Protein AF-A0A7J9X6S6-F1 (afdb_monomer)

Foldseek 3Di:
DCPPDPDPVVVVVVVVVVVQVCQAVKDKDWDKDFDDDPNHTDDIDTDIDIHHDPCVVVVVPPDD

Radius of gyration: 18.68 Å; Cα contacts (8 Å, |Δi|>4): 59; chains: 1; bounding box: 30×58×41 Å

Mean predicted aligned error: 10.3 Å

Structure (mmCIF, N/CA/C/O backbone):
data_AF-A0A7J9X6S6-F1
#
_entry.id   AF-A0A7J9X6S6-F1
#
loop_
_atom_site.group_PDB
_atom_site.id
_atom_site.type_symbol
_atom_site.label_atom_id
_atom_site.label_alt_id
_atom_site.label_comp_id
_atom_site.label_asym_id
_atom_site.label_entity_id
_atom_site.label_seq_id
_atom_site.pdbx_PDB_ins_code
_atom_site.Cartn_x
_atom_site.Cartn_y
_atom_site.Cartn_z
_atom_site.occupancy
_atom_site.B_iso_or_equiv
_atom_site.auth_seq_id
_atom_site.auth_comp_id
_atom_site.auth_asym_id
_atom_site.auth_atom_id
_atom_site.pdbx_PDB_model_num
ATOM 1 N N . MET A 1 1 ? 0.769 -36.604 -12.972 1.00 49.25 1 MET A N 1
ATOM 2 C CA . MET A 1 1 ? 0.169 -35.357 -12.460 1.00 49.25 1 MET A CA 1
ATOM 3 C C . MET A 1 1 ? 1.205 -34.711 -11.564 1.00 49.25 1 MET A C 1
ATOM 5 O O . MET A 1 1 ? 1.242 -34.994 -10.380 1.00 49.25 1 MET A O 1
ATOM 9 N N . THR A 1 2 ? 2.099 -33.951 -12.188 1.00 41.25 2 THR A N 1
ATOM 10 C CA . THR A 1 2 ? 3.162 -33.163 -11.552 1.00 41.25 2 THR A CA 1
ATOM 11 C C . THR A 1 2 ? 3.412 -32.033 -12.548 1.00 41.25 2 THR A C 1
ATOM 13 O O . THR A 1 2 ? 4.335 -32.084 -13.349 1.00 41.25 2 THR A O 1
ATOM 16 N N . ALA A 1 3 ? 2.443 -31.119 -12.658 1.00 57.56 3 ALA A N 1
ATOM 17 C CA . ALA A 1 3 ? 2.602 -29.881 -13.421 1.00 57.56 3 ALA A CA 1
ATOM 18 C C . ALA A 1 3 ? 3.244 -28.859 -12.478 1.00 57.56 3 ALA A C 1
ATOM 20 O O . ALA A 1 3 ? 2.648 -27.844 -12.134 1.00 57.56 3 ALA A O 1
ATOM 21 N N . ASP A 1 4 ? 4.420 -29.217 -11.970 1.00 51.03 4 ASP A N 1
ATOM 22 C CA . ASP A 1 4 ? 5.243 -28.351 -11.147 1.00 51.03 4 ASP A CA 1
ATOM 23 C C . ASP A 1 4 ? 6.074 -27.487 -12.096 1.00 51.03 4 ASP A C 1
ATOM 25 O O . ASP A 1 4 ? 7.106 -27.903 -12.607 1.00 51.03 4 ASP A O 1
ATOM 29 N N . THR A 1 5 ? 5.541 -26.299 -12.374 1.00 61.91 5 THR A N 1
ATOM 30 C CA . THR A 1 5 ? 6.290 -25.039 -12.295 1.00 61.91 5 THR A CA 1
ATOM 31 C C . THR A 1 5 ? 7.654 -25.012 -13.005 1.00 61.91 5 THR A C 1
ATOM 33 O O . THR A 1 5 ? 8.667 -24.671 -12.399 1.00 61.91 5 THR A O 1
ATOM 36 N N . GLU A 1 6 ? 7.701 -25.302 -14.307 1.00 59.12 6 GLU A N 1
ATOM 37 C CA . GLU A 1 6 ? 8.747 -24.720 -15.157 1.00 59.12 6 GLU A CA 1
ATOM 38 C C . GLU A 1 6 ? 8.315 -23.279 -15.410 1.00 59.12 6 GLU A C 1
ATOM 40 O O . GLU A 1 6 ? 7.459 -23.006 -16.254 1.00 59.12 6 GLU A O 1
ATOM 45 N N . VAL A 1 7 ? 8.768 -22.365 -14.551 1.00 62.75 7 VAL A N 1
ATOM 46 C CA . VAL A 1 7 ? 8.421 -20.961 -14.726 1.00 62.75 7 VAL A CA 1
ATOM 47 C C . VAL A 1 7 ? 9.085 -20.479 -16.006 1.00 62.75 7 VAL A C 1
ATOM 49 O O . VAL A 1 7 ? 10.307 -20.531 -16.148 1.00 62.75 7 VAL A O 1
ATOM 52 N N . ASP A 1 8 ? 8.245 -20.068 -16.949 1.00 71.38 8 ASP A N 1
ATOM 53 C CA . ASP A 1 8 ? 8.619 -19.465 -18.220 1.00 71.38 8 ASP A CA 1
ATOM 54 C C . ASP A 1 8 ? 9.512 -18.250 -17.915 1.00 71.38 8 ASP A C 1
ATOM 56 O O . ASP A 1 8 ? 9.035 -17.195 -17.496 1.00 71.38 8 ASP A O 1
ATOM 60 N N . THR A 1 9 ? 10.832 -18.443 -17.976 1.00 74.56 9 THR A N 1
ATOM 61 C CA . THR A 1 9 ? 11.823 -17.521 -17.392 1.00 74.56 9 THR A CA 1
ATOM 62 C C . THR A 1 9 ? 11.725 -16.123 -18.006 1.00 74.56 9 THR A C 1
ATOM 64 O O . THR A 1 9 ? 11.905 -15.128 -17.307 1.00 74.56 9 THR A O 1
ATOM 67 N N . ASP A 1 10 ? 11.342 -16.029 -19.281 1.00 75.62 10 ASP A N 1
ATOM 68 C CA . ASP A 1 10 ? 11.082 -14.753 -19.954 1.00 75.62 10 ASP A CA 1
ATOM 69 C C . ASP A 1 10 ? 9.903 -13.989 -19.330 1.00 75.62 10 ASP A C 1
ATOM 71 O O . ASP A 1 10 ? 9.922 -12.759 -19.226 1.00 75.62 10 ASP A O 1
ATOM 75 N N . ARG A 1 11 ? 8.876 -14.703 -18.854 1.00 76.88 11 ARG A N 1
ATOM 76 C CA . ARG A 1 11 ? 7.722 -14.094 -18.185 1.00 76.88 11 ARG A CA 1
ATOM 77 C C . ARG A 1 11 ? 8.085 -13.555 -16.806 1.00 76.88 11 ARG A C 1
ATOM 79 O O . ARG A 1 11 ? 7.622 -12.474 -16.446 1.00 76.88 11 ARG A O 1
ATOM 86 N N . ASP A 1 12 ? 8.904 -14.277 -16.050 1.00 78.31 12 ASP A N 1
ATOM 87 C CA . ASP A 1 12 ? 9.376 -13.813 -14.744 1.00 78.31 12 ASP A CA 1
ATOM 88 C C . ASP A 1 12 ? 10.240 -12.563 -14.867 1.00 78.31 12 ASP A C 1
ATOM 90 O O . ASP A 1 12 ? 10.044 -11.609 -14.116 1.00 78.31 12 ASP A O 1
ATOM 94 N N . VAL A 1 13 ? 11.142 -12.525 -15.851 1.00 83.38 13 VAL A N 1
ATOM 95 C CA . VAL A 1 13 ? 11.970 -11.343 -16.129 1.00 83.38 13 VAL A CA 1
ATOM 96 C C . VAL A 1 13 ? 11.088 -10.128 -16.432 1.00 83.38 13 VAL A C 1
ATOM 98 O O . VAL A 1 13 ? 11.302 -9.058 -15.860 1.00 83.38 13 VAL A O 1
ATOM 101 N N . ALA A 1 14 ? 10.035 -10.299 -17.237 1.00 84.38 14 ALA A N 1
ATOM 102 C CA . ALA A 1 14 ? 9.085 -9.227 -17.524 1.00 84.38 14 ALA A CA 1
ATOM 103 C C . ALA A 1 14 ? 8.303 -8.75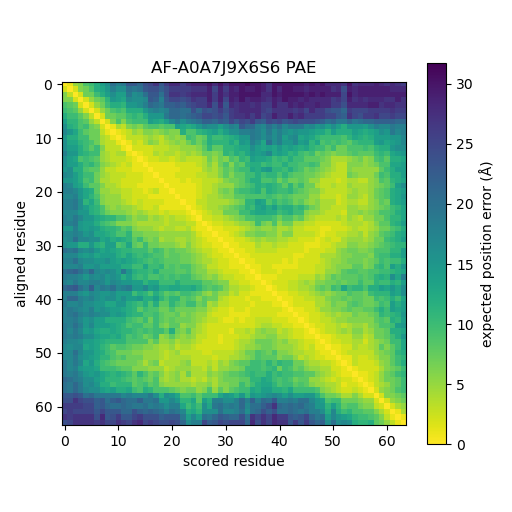9 -16.277 1.00 84.38 14 ALA A C 1
ATOM 105 O O . ALA A 1 14 ? 8.076 -7.561 -16.106 1.00 84.38 14 ALA A O 1
ATOM 106 N N . LEU A 1 15 ? 7.895 -9.670 -15.383 1.00 88.06 15 LEU A N 1
ATOM 107 C CA . LEU A 1 15 ? 7.220 -9.311 -14.126 1.00 88.06 15 LEU A CA 1
ATOM 108 C C . LEU A 1 15 ? 8.147 -8.555 -13.173 1.00 88.06 15 LEU A C 1
ATOM 110 O O . LEU A 1 15 ? 7.721 -7.586 -12.542 1.00 88.06 15 LEU A O 1
ATOM 114 N N . VAL A 1 16 ? 9.405 -8.985 -13.086 1.00 87.88 16 VAL A N 1
ATOM 115 C CA . VAL A 1 16 ? 10.431 -8.318 -12.283 1.00 87.88 16 VAL A CA 1
ATOM 116 C C . VAL A 1 16 ? 10.676 -6.906 -12.805 1.00 87.88 16 VAL A C 1
ATOM 118 O O . VAL A 1 16 ? 10.710 -5.977 -12.005 1.00 87.88 16 VAL A O 1
ATOM 121 N N . GLU A 1 17 ? 10.760 -6.710 -14.121 1.00 88.31 17 GLU A N 1
ATOM 122 C CA . GLU A 1 17 ? 10.939 -5.382 -14.720 1.00 88.31 17 GLU A CA 1
ATOM 123 C C . GLU A 1 17 ? 9.733 -4.459 -14.469 1.00 88.31 17 GLU A C 1
ATOM 125 O O . GLU A 1 17 ? 9.893 -3.283 -14.128 1.00 88.31 17 GLU A O 1
ATOM 130 N N . VAL A 1 18 ? 8.507 -4.986 -14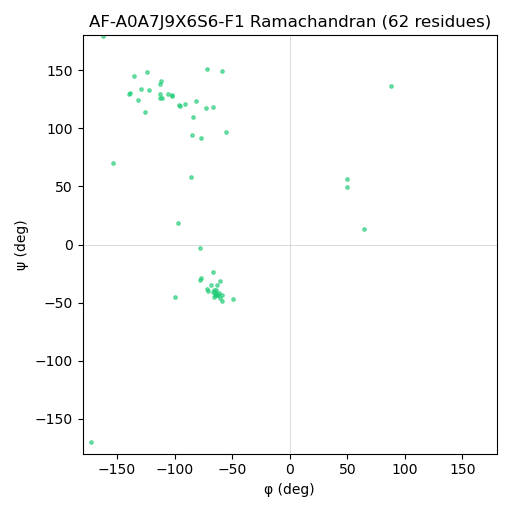.564 1.00 87.19 18 VAL A N 1
ATOM 131 C CA . VAL A 1 18 ? 7.291 -4.230 -14.225 1.00 87.19 18 VAL A CA 1
ATOM 132 C C . VAL A 1 18 ? 7.270 -3.850 -12.743 1.00 87.19 18 VAL A C 1
ATOM 134 O O . VAL A 1 18 ? 6.929 -2.711 -12.414 1.00 87.19 18 VAL A O 1
ATOM 137 N N . LEU A 1 19 ? 7.640 -4.773 -11.849 1.00 87.88 19 LEU A N 1
ATOM 138 C CA . LEU A 1 19 ? 7.704 -4.513 -10.413 1.00 87.88 19 LEU A CA 1
ATOM 139 C C . LEU A 1 19 ? 8.790 -3.484 -10.078 1.00 87.88 19 LEU A C 1
ATOM 141 O O . LEU A 1 19 ? 8.516 -2.553 -9.325 1.00 87.88 19 LEU A O 1
ATOM 145 N N . ASP A 1 20 ? 9.983 -3.605 -10.659 1.00 88.62 20 ASP A N 1
ATOM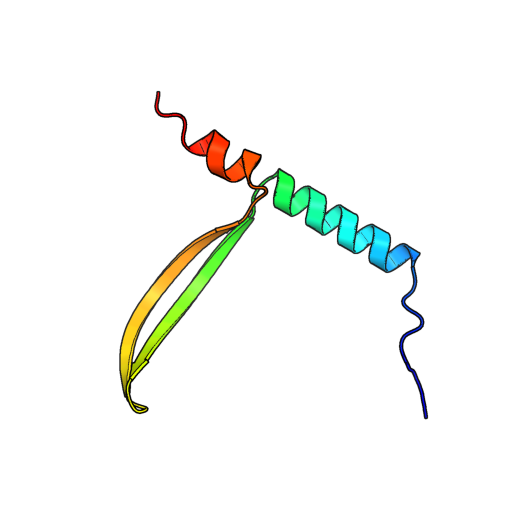 146 C CA . ASP A 1 20 ? 11.087 -2.658 -10.470 1.00 88.62 20 ASP A CA 1
ATOM 147 C C . ASP A 1 20 ? 10.682 -1.245 -10.901 1.00 88.62 20 ASP A C 1
ATOM 149 O O . ASP A 1 20 ? 10.780 -0.291 -10.126 1.00 88.62 20 ASP A O 1
ATOM 153 N N . ARG A 1 21 ? 10.085 -1.117 -12.091 1.00 86.25 21 ARG A N 1
ATOM 154 C CA . ARG A 1 21 ? 9.574 0.164 -12.586 1.00 86.25 21 ARG A CA 1
ATOM 155 C C . ARG A 1 21 ? 8.485 0.743 -11.682 1.00 86.25 21 ARG A C 1
ATOM 157 O O . ARG A 1 21 ? 8.476 1.950 -11.430 1.00 86.25 21 ARG A O 1
ATOM 164 N N . ALA A 1 22 ? 7.567 -0.093 -11.200 1.00 85.69 22 ALA A N 1
ATOM 165 C CA . ALA A 1 22 ? 6.510 0.329 -10.288 1.00 85.69 22 ALA A CA 1
ATOM 166 C C . ALA A 1 22 ? 7.083 0.814 -8.944 1.00 85.69 22 ALA A C 1
ATOM 168 O O . ALA A 1 22 ? 6.690 1.871 -8.451 1.00 85.69 22 ALA A O 1
ATOM 169 N N . LEU A 1 23 ? 8.062 0.101 -8.379 1.00 84.19 23 LEU A N 1
ATOM 170 C CA . LEU A 1 23 ? 8.739 0.487 -7.138 1.00 84.19 23 LEU A CA 1
ATOM 171 C C . LEU A 1 23 ? 9.600 1.746 -7.309 1.00 84.19 23 LEU A C 1
ATOM 173 O O . LEU A 1 23 ? 9.672 2.562 -6.389 1.00 84.19 23 LEU A O 1
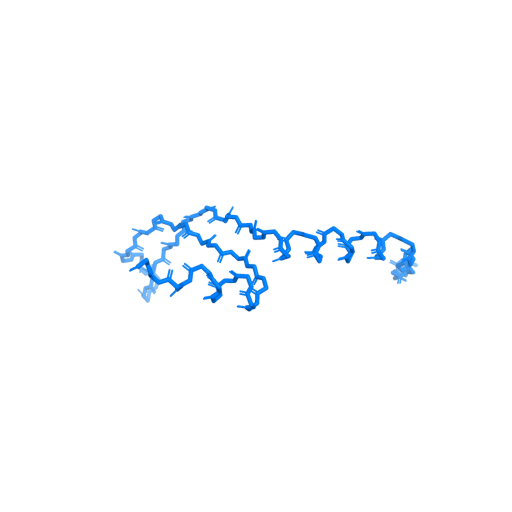ATOM 177 N N . GLY A 1 24 ? 10.228 1.934 -8.470 1.00 83.31 24 GLY A N 1
ATOM 178 C CA . GLY A 1 24 ? 10.995 3.135 -8.796 1.00 83.31 24 GLY A CA 1
ATOM 179 C C . GLY A 1 24 ? 10.123 4.390 -8.881 1.00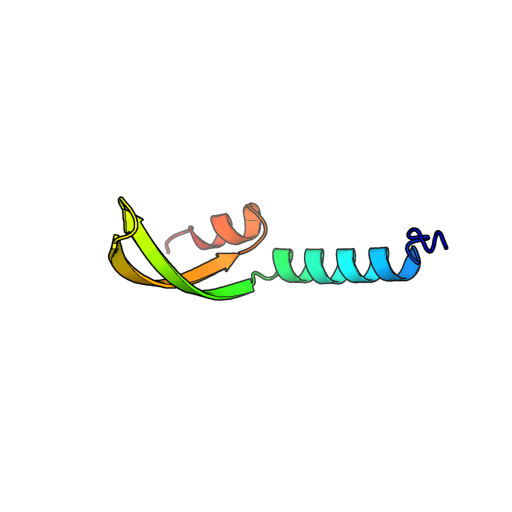 83.31 24 GLY A C 1
ATOM 180 O O . GLY A 1 24 ? 10.487 5.424 -8.321 1.00 83.31 24 GLY A O 1
ATOM 181 N N . ALA A 1 25 ? 8.954 4.287 -9.524 1.00 82.25 25 ALA A N 1
ATOM 182 C CA . ALA A 1 25 ? 7.994 5.388 -9.659 1.00 82.25 25 ALA A CA 1
ATOM 183 C C . ALA A 1 25 ? 7.173 5.651 -8.381 1.00 82.25 25 ALA A C 1
ATOM 185 O O . ALA A 1 25 ? 6.767 6.785 -8.131 1.00 82.25 25 ALA A O 1
ATOM 186 N N . GLY A 1 26 ? 6.951 4.616 -7.569 1.00 84.50 26 GLY A N 1
ATOM 187 C CA . GLY A 1 26 ? 6.050 4.649 -6.422 1.00 84.50 26 GLY A CA 1
ATOM 188 C C . GLY A 1 26 ? 4.612 4.283 -6.808 1.00 84.50 26 GLY A C 1
ATOM 189 O O . GLY A 1 26 ? 4.070 4.735 -7.814 1.00 84.50 26 GLY A O 1
ATOM 190 N N . VAL A 1 27 ? 3.975 3.459 -5.979 1.00 89.00 27 VAL A N 1
ATOM 191 C CA . VAL A 1 27 ? 2.609 2.949 -6.136 1.00 89.00 27 VAL A CA 1
ATOM 192 C C . VAL A 1 27 ? 1.786 3.336 -4.917 1.00 89.00 27 VAL A C 1
ATOM 194 O O . VAL A 1 27 ? 2.206 3.125 -3.782 1.00 89.00 27 VAL A O 1
ATOM 197 N N . VAL A 1 28 ? 0.584 3.866 -5.138 1.00 90.56 28 VAL A N 1
ATOM 198 C CA . VAL A 1 28 ? -0.374 4.136 -4.059 1.00 90.56 28 VAL A CA 1
ATOM 199 C C . VAL A 1 28 ? -1.349 2.969 -3.944 1.00 90.56 28 VAL A C 1
AT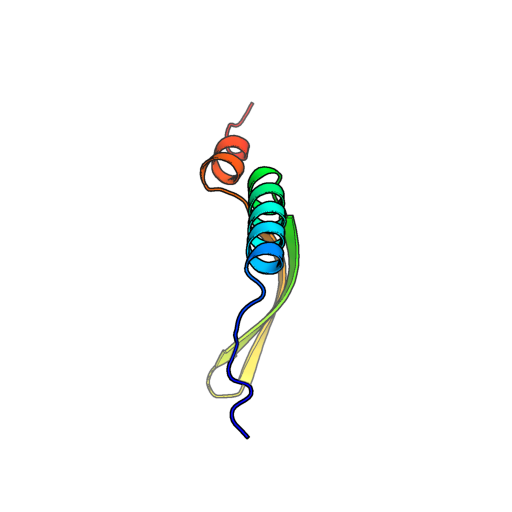OM 201 O O . VAL A 1 28 ? -2.081 2.673 -4.885 1.00 90.56 28 VAL A O 1
ATOM 204 N N . ILE A 1 29 ? -1.380 2.332 -2.779 1.00 90.44 29 ILE A N 1
ATOM 205 C CA . ILE A 1 29 ? -2.318 1.269 -2.422 1.00 90.44 29 ILE A CA 1
ATOM 206 C C . ILE A 1 29 ? -3.397 1.872 -1.526 1.00 90.44 29 ILE A C 1
ATOM 208 O O . ILE A 1 29 ? -3.095 2.513 -0.522 1.00 90.44 29 ILE A O 1
ATOM 212 N N . THR A 1 30 ? -4.659 1.657 -1.880 1.00 94.12 30 THR A N 1
ATOM 213 C CA . THR A 1 30 ? -5.812 2.012 -1.044 1.00 94.12 30 THR A CA 1
ATOM 214 C C . THR A 1 30 ? -6.491 0.741 -0.583 1.00 94.12 30 THR A C 1
ATOM 216 O O . THR A 1 30 ? -6.656 -0.188 -1.372 1.00 94.12 30 THR A O 1
ATOM 219 N N . GLY A 1 31 ? -6.892 0.710 0.676 1.00 93.31 31 GLY A N 1
ATOM 220 C CA . GLY A 1 31 ? -7.614 -0.415 1.239 1.00 93.31 31 GLY A CA 1
ATOM 221 C C . GLY A 1 31 ? -8.091 -0.095 2.636 1.00 93.31 31 GLY A C 1
ATOM 222 O O . GLY A 1 31 ? -7.998 1.041 3.093 1.00 93.31 31 GLY A O 1
ATOM 223 N N . ASP A 1 32 ? -8.569 -1.112 3.321 1.00 94.50 32 ASP A N 1
ATOM 224 C CA . ASP A 1 32 ? -9.165 -0.965 4.632 1.00 94.50 32 ASP A CA 1
ATOM 225 C C . ASP A 1 32 ? -8.627 -2.055 5.555 1.00 94.50 32 ASP A C 1
ATOM 227 O O . ASP A 1 32 ? -8.345 -3.174 5.122 1.00 94.50 32 ASP A O 1
ATOM 231 N N . VAL A 1 33 ? -8.447 -1.715 6.826 1.00 93.50 33 VAL A N 1
ATOM 232 C CA . VAL A 1 33 ? -7.987 -2.633 7.867 1.00 93.50 33 VAL A CA 1
ATOM 233 C C . VAL A 1 33 ? -8.931 -2.555 9.050 1.00 93.50 33 VAL A C 1
ATOM 235 O O . VAL A 1 33 ? -9.253 -1.467 9.534 1.00 93.50 33 VAL A O 1
ATOM 238 N N . THR A 1 34 ? -9.310 -3.727 9.547 1.00 95.31 34 THR A N 1
ATOM 239 C CA . THR A 1 34 ? -9.996 -3.876 10.826 1.00 95.31 34 THR A CA 1
ATOM 240 C C . THR A 1 34 ? -8.997 -4.346 11.876 1.00 95.31 34 THR A C 1
ATOM 242 O O . THR A 1 34 ? -8.269 -5.315 11.665 1.00 95.31 34 THR A O 1
ATOM 245 N N . LEU A 1 35 ? -8.941 -3.648 13.005 1.00 94.75 35 LEU A N 1
ATOM 246 C CA . LEU A 1 35 ? -8.196 -4.064 14.187 1.00 94.75 35 LEU A CA 1
ATOM 247 C C . LEU A 1 35 ? -9.159 -4.789 15.121 1.00 94.75 35 LEU A C 1
ATOM 249 O O . LEU A 1 35 ? -10.125 -4.187 15.597 1.00 94.75 35 LEU A O 1
ATOM 253 N N . SER A 1 36 ? -8.869 -6.057 15.391 1.00 96.38 36 SER A N 1
ATOM 254 C CA . SER A 1 36 ? -9.744 -6.940 16.164 1.00 96.38 36 SER A CA 1
ATOM 255 C C . SER A 1 36 ? -9.002 -7.536 17.362 1.00 96.38 36 SER A C 1
ATOM 257 O O . SER A 1 36 ? -7.790 -7.756 17.313 1.00 96.38 36 SER A O 1
ATOM 259 N N . LEU A 1 37 ? -9.725 -7.799 18.450 1.00 96.69 37 LEU A N 1
ATOM 260 C CA . LEU A 1 37 ? -9.204 -8.430 19.662 1.00 96.69 37 LEU A CA 1
ATOM 261 C C . LEU A 1 37 ? -10.216 -9.447 20.184 1.00 96.69 37 LEU A C 1
ATOM 263 O O . LEU A 1 37 ? -11.381 -9.106 20.359 1.00 96.69 37 LEU A O 1
ATOM 267 N N . ALA A 1 38 ? -9.755 -10.667 20.480 1.00 97.00 38 ALA A N 1
ATOM 268 C CA . ALA A 1 38 ? -10.604 -11.746 20.996 1.00 97.00 38 ALA A CA 1
ATOM 269 C C . ALA A 1 38 ? -11.887 -11.943 20.160 1.00 97.00 38 ALA A C 1
ATOM 271 O O . ALA A 1 38 ? -12.989 -11.959 20.701 1.00 97.00 38 ALA A O 1
ATOM 272 N N . ASP A 1 39 ? -11.725 -12.031 18.836 1.00 93.25 39 ASP A N 1
ATOM 273 C CA . ASP A 1 39 ? -12.809 -12.202 17.856 1.00 93.25 39 ASP A CA 1
ATOM 274 C C . ASP A 1 39 ? -13.815 -11.037 17.770 1.00 93.25 39 ASP A C 1
ATOM 276 O O . ASP A 1 39 ? -14.866 -11.167 17.144 1.00 93.25 39 ASP A O 1
ATOM 280 N N . ILE A 1 40 ? -13.492 -9.879 18.359 1.00 96.12 40 ILE A N 1
ATOM 281 C CA . ILE A 1 40 ? -14.300 -8.659 18.273 1.00 96.12 40 ILE A CA 1
ATOM 282 C C . ILE A 1 40 ? -13.574 -7.614 17.432 1.00 96.12 40 ILE A C 1
ATOM 284 O O . ILE A 1 40 ? -12.445 -7.229 17.741 1.00 96.12 40 ILE A O 1
ATOM 288 N N . ASP A 1 41 ? -14.256 -7.107 16.410 1.00 95.56 41 ASP A N 1
ATOM 289 C CA . ASP A 1 41 ? -13.797 -5.982 15.598 1.00 95.56 41 ASP A CA 1
ATOM 290 C C . ASP A 1 41 ? -13.913 -4.672 16.392 1.00 95.56 41 ASP A C 1
ATOM 292 O O . ASP A 1 41 ? -15.005 -4.270 16.793 1.00 95.56 41 ASP A O 1
ATOM 296 N N . LEU A 1 42 ? -12.785 -4.002 16.644 1.00 96.88 42 LEU A N 1
ATOM 297 C CA . LEU A 1 42 ? -12.733 -2.788 17.467 1.00 96.88 42 LEU A CA 1
ATOM 298 C C . LEU A 1 42 ? -12.694 -1.514 16.627 1.00 96.88 42 LEU A C 1
ATOM 300 O O . LEU A 1 42 ? -13.359 -0.531 16.948 1.00 96.88 42 LEU A O 1
ATOM 304 N N . VAL A 1 43 ? -11.861 -1.503 15.586 1.00 96.88 43 VAL A N 1
ATOM 305 C CA . VAL A 1 43 ? -11.571 -0.291 14.815 1.00 96.88 43 VAL A CA 1
ATOM 306 C C . VAL A 1 43 ? -11.510 -0.627 13.338 1.00 96.88 43 VAL A C 1
ATOM 308 O O . VAL A 1 43 ? -10.772 -1.524 12.950 1.00 96.88 43 VAL A O 1
ATOM 311 N N . TYR A 1 44 ? -12.229 0.137 12.521 1.00 95.94 44 TYR A N 1
ATOM 312 C CA . TYR A 1 44 ? -12.120 0.106 11.067 1.0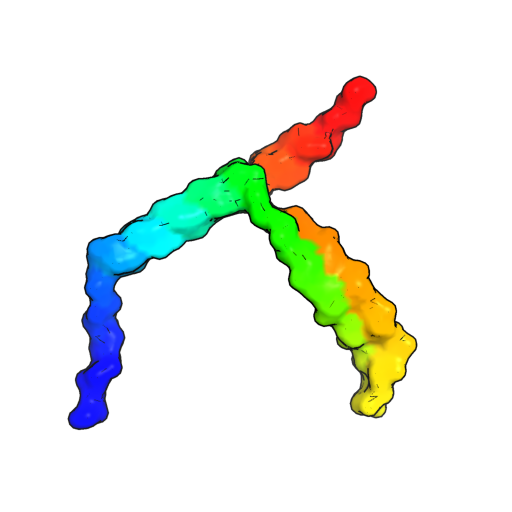0 95.94 44 TYR A CA 1
ATOM 313 C C . TYR A 1 44 ? -11.376 1.349 10.584 1.00 95.94 44 TYR A C 1
ATOM 315 O O . TYR A 1 44 ? -11.718 2.470 10.971 1.00 95.94 44 TYR A O 1
ATOM 323 N N . VAL A 1 45 ? -10.359 1.162 9.748 1.00 95.62 45 VAL A N 1
ATOM 324 C CA . VAL A 1 45 ? -9.519 2.245 9.232 1.00 95.62 45 VAL A CA 1
ATOM 325 C C . VAL A 1 45 ? -9.373 2.100 7.727 1.00 95.62 45 VAL A C 1
ATOM 327 O O . VAL A 1 45 ? -8.872 1.085 7.248 1.00 95.62 45 VAL A O 1
ATOM 330 N N . SER A 1 46 ? -9.728 3.146 6.985 1.00 93.75 46 SER A N 1
ATOM 331 C CA . SER A 1 46 ? -9.367 3.258 5.573 1.00 93.75 46 SER A CA 1
ATOM 332 C C . SER A 1 46 ? -7.936 3.776 5.447 1.00 93.75 46 SER A C 1
ATOM 334 O O . SER A 1 46 ? -7.583 4.834 5.970 1.00 93.75 46 SER A O 1
ATOM 336 N N . LEU A 1 47 ? -7.100 3.016 4.753 1.00 92.00 47 LEU A N 1
ATOM 337 C CA . LEU A 1 47 ? -5.672 3.238 4.598 1.00 92.00 47 LEU A CA 1
ATOM 338 C C . LEU A 1 47 ? -5.330 3.619 3.158 1.00 92.00 47 LEU A C 1
ATOM 340 O O . LEU A 1 47 ? -5.830 3.051 2.186 1.00 92.00 47 LEU A O 1
ATOM 344 N N . ARG A 1 48 ? -4.402 4.567 3.036 1.00 91.38 48 ARG A N 1
ATOM 345 C CA . ARG A 1 48 ? -3.716 4.895 1.788 1.00 91.38 48 ARG A CA 1
ATOM 346 C C . ARG A 1 48 ? -2.217 4.806 2.037 1.00 91.38 48 ARG A C 1
ATOM 348 O O . ARG A 1 48 ? -1.677 5.589 2.811 1.00 91.38 48 ARG A O 1
ATOM 355 N N . LEU A 1 49 ? -1.564 3.848 1.393 1.00 89.38 49 LEU A N 1
ATOM 356 C CA . LEU A 1 49 ? -0.146 3.553 1.550 1.00 89.38 49 LEU A CA 1
ATOM 357 C C . LEU A 1 49 ? 0.605 3.896 0.264 1.00 89.38 49 LEU A C 1
ATOM 359 O O . LEU A 1 49 ? 0.217 3.448 -0.809 1.00 89.38 49 LEU A O 1
ATOM 363 N N . LEU A 1 50 ? 1.694 4.654 0.370 1.00 89.31 50 LEU A N 1
ATOM 364 C CA . LEU A 1 50 ? 2.659 4.806 -0.717 1.00 89.31 50 LEU A CA 1
ATOM 365 C C . LEU A 1 50 ? 3.742 3.734 -0.561 1.00 89.31 50 LEU A C 1
ATOM 367 O O . LEU A 1 50 ? 4.427 3.684 0.458 1.00 89.31 50 LEU A O 1
ATOM 371 N N . VAL A 1 51 ? 3.892 2.887 -1.572 1.00 88.31 51 VAL A N 1
ATOM 372 C CA . VAL A 1 51 ? 4.914 1.844 -1.652 1.00 88.31 51 VAL A CA 1
ATOM 373 C C . VAL A 1 51 ? 5.871 2.201 -2.774 1.00 88.31 51 VAL A C 1
ATOM 375 O O . VAL A 1 51 ? 5.459 2.420 -3.905 1.00 88.31 51 VAL A O 1
ATOM 378 N N . GLY A 1 52 ? 7.159 2.245 -2.482 1.00 88.06 52 GLY A 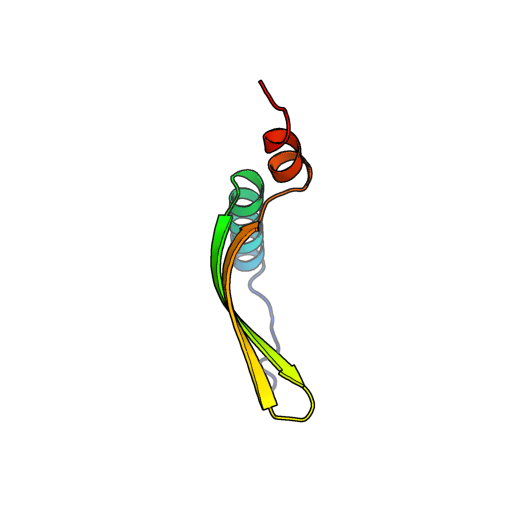N 1
ATOM 379 C CA . GLY A 1 52 ? 8.190 2.491 -3.477 1.00 88.06 52 GLY A CA 1
ATOM 380 C C . GLY A 1 52 ? 9.544 2.059 -2.946 1.00 88.06 52 GLY A C 1
ATOM 381 O O . GLY A 1 52 ? 9.659 1.592 -1.810 1.00 88.06 52 GLY A O 1
ATOM 382 N N . SER A 1 53 ? 10.578 2.222 -3.760 1.00 85.00 53 SER A N 1
ATOM 383 C CA . SER A 1 53 ? 11.948 1.976 -3.330 1.00 85.00 53 SER A CA 1
ATOM 384 C C . SER A 1 53 ? 12.304 2.873 -2.133 1.00 85.00 53 SER A C 1
ATOM 386 O O . SER A 1 53 ? 11.802 3.992 -2.003 1.00 85.00 53 SER A O 1
ATOM 388 N N . VAL A 1 54 ? 13.185 2.402 -1.245 1.00 86.44 54 VAL A N 1
ATOM 389 C CA . VAL A 1 54 ? 13.657 3.179 -0.082 1.00 86.44 54 VAL A CA 1
ATOM 390 C C . VAL A 1 54 ? 14.128 4.597 -0.458 1.00 86.44 54 VAL A C 1
ATOM 392 O O . VAL A 1 54 ? 13.701 5.535 0.220 1.00 86.44 54 VAL A O 1
ATOM 395 N N . PRO A 1 55 ? 14.957 4.807 -1.505 1.00 80.81 55 PRO A N 1
ATOM 396 C CA . PRO A 1 55 ? 15.333 6.158 -1.918 1.00 80.81 55 PRO A CA 1
ATOM 397 C C . PRO A 1 55 ? 14.150 6.968 -2.466 1.00 80.81 55 PRO A C 1
ATOM 399 O O . PRO A 1 55 ? 14.041 8.140 -2.120 1.00 80.81 55 PRO A O 1
ATOM 402 N N . THR A 1 56 ? 13.231 6.371 -3.236 1.00 81.12 56 THR A N 1
ATOM 403 C CA . THR A 1 56 ? 12.022 7.061 -3.734 1.00 81.12 56 THR A CA 1
ATOM 404 C C . THR A 1 56 ? 11.145 7.555 -2.579 1.00 81.12 56 THR A C 1
ATOM 406 O O . THR A 1 56 ? 10.727 8.709 -2.564 1.00 81.12 56 THR A O 1
ATOM 409 N N . VAL A 1 57 ? 10.898 6.706 -1.576 1.00 81.25 57 VAL A N 1
ATOM 410 C CA . VAL A 1 57 ? 10.037 7.038 -0.429 1.00 81.25 57 VAL A CA 1
ATOM 411 C C . VAL A 1 57 ? 10.707 8.046 0.510 1.00 81.25 57 VAL A C 1
ATOM 413 O O . VAL A 1 57 ? 10.041 8.941 1.024 1.00 81.25 57 VAL A O 1
ATOM 416 N N . ARG A 1 58 ? 12.025 7.941 0.738 1.00 79.56 58 ARG A N 1
ATOM 417 C CA . ARG A 1 58 ? 12.756 8.887 1.601 1.00 79.56 58 ARG A CA 1
ATOM 418 C C . ARG A 1 58 ? 13.063 10.223 0.922 1.00 79.56 58 ARG A C 1
ATOM 420 O O . ARG A 1 58 ? 13.089 11.230 1.616 1.00 79.56 58 ARG A O 1
ATOM 427 N N . GLY A 1 59 ? 13.256 10.251 -0.396 1.00 69.75 59 GLY A N 1
ATOM 428 C CA . GLY A 1 59 ? 13.499 11.483 -1.155 1.00 69.75 59 GLY A CA 1
ATOM 429 C C . GLY A 1 59 ? 12.295 12.429 -1.194 1.00 69.75 59 GLY A C 1
ATOM 430 O O . GLY A 1 59 ? 12.468 13.633 -1.319 1.00 69.75 59 GLY A O 1
ATOM 431 N N . GLN A 1 60 ? 11.074 11.915 -1.007 1.00 60.38 60 GLN A N 1
ATOM 432 C CA . GLN A 1 60 ? 9.870 12.744 -0.845 1.00 60.38 60 GLN A CA 1
ATOM 433 C C . GLN A 1 60 ? 9.718 13.361 0.559 1.00 60.38 60 GLN A C 1
ATOM 435 O O . GLN A 1 60 ? 8.780 14.120 0.789 1.00 60.38 60 GLN A O 1
ATOM 440 N N . MET A 1 61 ? 10.623 13.052 1.496 1.00 56.47 61 MET A N 1
ATOM 441 C CA . MET A 1 61 ? 10.672 13.632 2.845 1.00 56.47 61 MET A CA 1
ATOM 442 C C . MET A 1 61 ? 11.676 14.792 2.972 1.00 56.47 61 MET A C 1
ATOM 444 O O . MET A 1 61 ? 12.052 15.138 4.089 1.00 56.47 61 MET A O 1
ATOM 448 N N . GLU A 1 62 ? 12.114 15.405 1.870 1.00 52.03 62 GLU A N 1
ATOM 449 C CA . GLU A 1 62 ? 12.835 16.680 1.937 1.00 52.03 62 GLU A CA 1
ATOM 450 C C . GLU A 1 62 ? 11.802 17.824 2.009 1.00 52.03 62 GLU A C 1
ATOM 452 O O . GLU A 1 62 ? 11.050 18.024 1.049 1.00 52.03 62 GLU A O 1
ATOM 457 N N . PRO A 1 63 ? 11.661 18.521 3.157 1.00 54.94 63 PRO A N 1
ATOM 458 C CA . PRO A 1 63 ? 10.773 19.673 3.246 1.00 54.94 63 PRO A CA 1
ATOM 459 C C . PRO A 1 63 ? 11.384 20.859 2.470 1.00 54.94 63 PRO A C 1
ATOM 461 O O . PRO A 1 63 ? 12.611 20.932 2.365 1.00 54.94 63 PRO A O 1
ATOM 464 N N . PRO A 1 64 ? 10.557 21.770 1.924 1.00 62.66 64 PRO A N 1
ATOM 465 C CA . PRO A 1 64 ? 11.029 22.980 1.248 1.00 62.66 64 PRO A CA 1
ATOM 466 C C . PRO A 1 64 ? 11.724 23.969 2.195 1.00 62.66 64 PRO A C 1
ATOM 468 O O . PRO A 1 64 ? 11.361 24.008 3.396 1.00 62.66 64 PRO A O 1
#

pLDDT: mean 81.87, std 14.25, range [41.25, 97.0]

Solvent-accessible surface area (backbone atoms only — not comparable to full-atom values): 4079 Å² total; per-residue (Å²): 144,78,89,73,78,79,69,59,61,72,58,52,54,52,52,50,51,53,48,50,53,42,26,62,73,48,42,79,48,75,52,71,49,74,47,65,56,95,96,38,82,74,44,80,44,83,44,77,44,83,45,43,36,70,66,54,60,54,64,73,68,66,78,134

Nearest PDB structures (foldseek):
  7r1c-assembly1_N  TM=4.917E-01  e=1.986E-0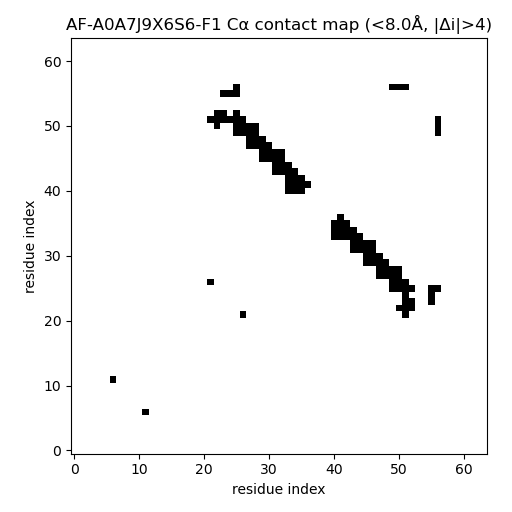3  Priestia megaterium NBRC 15308 = ATCC 14581
  8gbs-assembly1_A1  TM=4.549E-01  e=4.383E-03  Dolichospermum flos-aquae
  9c76-assembly1_A  TM=3.563E-01  e=1.769E+00  Homo sapiens
  6evj-assembly1_B  TM=3.162E-01  e=6.192E+00  Influenza A virus (A/little yellow-shouldered bat/Guatemala/060/2010(H17N10))

Sequence (64 aa):
MTADTEVDTDRDVALVEVLDRALGAGVVITGDVTLSLADIDLVYVSLRLLVGSVPTVRGQMEPP

Secondary structure (DSSP, 8-state):
--------HHHHHHHHHHHHHHHHH-EEEEEEEEEEETTEEEEEEEEEEEE--HHHHHHTT---